Protein AF-A0A925FWQ9-F1 (afdb_monomer)

Solvent-accessible surface area (backbone atoms only — not comparable to full-atom values): 5568 Å² total; per-residue (Å²): 75,26,65,28,20,43,94,71,43,54,53,31,96,58,57,33,87,86,31,45,49,73,68,56,49,55,49,50,50,40,53,46,34,74,75,41,87,78,90,77,88,83,89,54,56,72,48,93,56,93,95,47,62,67,43,57,51,48,54,52,49,51,52,53,52,46,52,52,39,63,40,50,89,78,53,83,79,85,68,73,83,73,80,78,75,82,80,87,127

Secondary structure (DSSP, 8-state):
-TTB-TTT---SSSPPTT-B-HHHHHHHHHHHHHHS--------S----TT-HHHHHHHHHHHHHHHHHHTTTTSPP------------

Mean predicted aligned error: 6.79 Å

Radius of gyration: 18.17 Å; Cα contacts (8 Å, |Δi|>4): 81; chains: 1; bounding box: 34×41×57 Å

pLDDT: mean 90.03, std 14.14, range [44.25, 98.56]

Structure (mmCIF, N/CA/C/O backbone):
data_AF-A0A925FWQ9-F1
#
_entry.id   AF-A0A925FWQ9-F1
#
loop_
_atom_site.group_PDB
_atom_site.id
_atom_site.type_symbol
_atom_site.label_atom_id
_atom_site.label_alt_id
_atom_site.label_comp_id
_atom_site.label_asym_id
_atom_site.label_entity_id
_atom_site.label_seq_id
_atom_site.pdbx_PDB_ins_code
_atom_site.Cartn_x
_atom_site.Cartn_y
_atom_site.Cartn_z
_atom_site.occupancy
_atom_site.B_iso_or_equiv
_atom_site.auth_seq_id
_atom_site.auth_comp_id
_atom_site.auth_asym_id
_atom_site.auth_atom_id
_atom_site.pdbx_PDB_model_num
ATOM 1 N N . ILE A 1 1 ? 1.351 -6.203 -5.092 1.00 95.12 1 ILE A N 1
ATOM 2 C CA . ILE A 1 1 ? 2.024 -4.895 -5.341 1.00 95.12 1 ILE A CA 1
ATOM 3 C C . ILE A 1 1 ? 1.709 -4.403 -6.747 1.00 95.12 1 ILE A C 1
ATOM 5 O O . ILE A 1 1 ? 1.329 -3.250 -6.885 1.00 95.12 1 ILE A O 1
ATOM 9 N N . ASP A 1 2 ? 1.800 -5.286 -7.738 1.00 94.38 2 ASP A N 1
ATOM 10 C CA . ASP A 1 2 ? 1.090 -5.273 -9.030 1.00 94.38 2 ASP A CA 1
ATOM 11 C C . ASP A 1 2 ? -0.225 -4.472 -9.158 1.00 94.38 2 ASP A C 1
ATOM 13 O O . ASP A 1 2 ? -0.427 -3.839 -10.187 1.00 94.38 2 ASP A O 1
ATOM 17 N N . GLY A 1 3 ? -1.107 -4.461 -8.151 1.00 95.19 3 GLY A N 1
ATOM 18 C CA . GLY A 1 3 ? -2.360 -3.688 -8.185 1.00 95.19 3 GLY A CA 1
ATOM 19 C C . GLY A 1 3 ? -2.227 -2.171 -7.959 1.00 95.19 3 GLY A C 1
ATOM 20 O O . GLY A 1 3 ? -3.226 -1.452 -8.040 1.00 95.19 3 GLY A O 1
ATOM 21 N N . LEU A 1 4 ? -1.033 -1.673 -7.623 1.00 96.75 4 LEU A N 1
ATOM 22 C CA . LEU A 1 4 ? -0.746 -0.238 -7.558 1.00 96.75 4 LEU A CA 1
ATOM 23 C C . LEU A 1 4 ? -0.444 0.310 -8.949 1.00 96.75 4 LEU A C 1
ATOM 25 O O . LEU A 1 4 ? 0.094 -0.399 -9.795 1.00 96.75 4 LEU A O 1
ATOM 29 N N . ASP A 1 5 ? -0.720 1.597 -9.1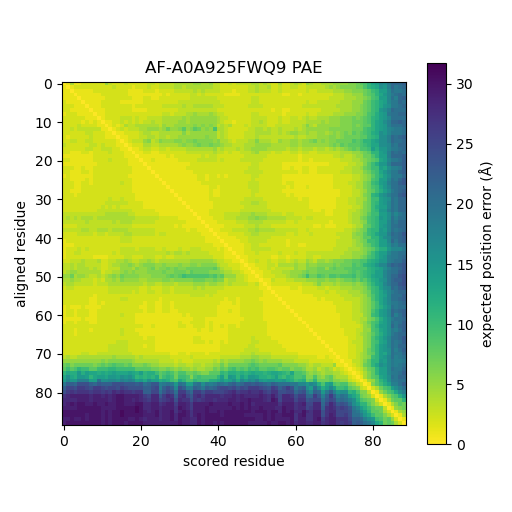55 1.00 96.50 5 ASP A N 1
ATOM 30 C CA . ASP A 1 5 ? -0.312 2.252 -10.393 1.00 96.50 5 ASP A CA 1
ATOM 31 C C . ASP A 1 5 ? 1.222 2.139 -10.586 1.00 96.50 5 ASP A C 1
ATOM 33 O O . ASP A 1 5 ? 1.980 2.450 -9.653 1.00 96.50 5 ASP A O 1
ATOM 37 N N . PRO A 1 6 ? 1.713 1.736 -11.777 1.00 95.50 6 PRO A N 1
ATOM 38 C CA . PRO A 1 6 ? 3.139 1.537 -12.030 1.00 95.50 6 PRO A CA 1
ATOM 39 C C . PRO A 1 6 ? 3.990 2.802 -11.858 1.00 95.50 6 PRO A C 1
ATOM 41 O O . PRO A 1 6 ? 5.205 2.692 -11.687 1.00 95.50 6 PRO A O 1
ATOM 44 N N . SER A 1 7 ? 3.385 3.999 -11.854 1.00 94.81 7 SER A N 1
ATOM 45 C CA . SER A 1 7 ? 4.085 5.244 -11.503 1.00 94.81 7 SER A CA 1
ATOM 46 C C . SER A 1 7 ? 4.544 5.295 -10.041 1.00 94.81 7 SER A C 1
ATOM 48 O O . SER A 1 7 ? 5.419 6.095 -9.705 1.00 94.81 7 SER A O 1
ATOM 50 N N . LEU A 1 8 ? 3.985 4.445 -9.172 1.00 95.31 8 LEU A N 1
ATOM 51 C CA . LEU A 1 8 ? 4.374 4.313 -7.768 1.00 95.31 8 LEU A CA 1
ATOM 52 C C . LEU A 1 8 ? 5.404 3.202 -7.573 1.00 95.31 8 LEU A C 1
ATOM 54 O O . LEU A 1 8 ? 6.446 3.432 -6.960 1.00 95.31 8 LEU A O 1
ATOM 58 N N . VAL A 1 9 ? 5.096 1.997 -8.060 1.00 94.69 9 VAL A N 1
ATOM 59 C CA . VAL A 1 9 ? 5.970 0.819 -7.984 1.00 94.69 9 VAL A CA 1
ATOM 60 C C . VAL A 1 9 ? 5.784 -0.013 -9.246 1.00 94.69 9 VAL A C 1
ATOM 62 O O . VAL A 1 9 ? 4.783 -0.705 -9.397 1.00 94.69 9 VAL A O 1
ATOM 65 N N . ALA A 1 10 ? 6.778 0.011 -10.132 1.00 93.31 10 ALA A N 1
ATOM 66 C CA . ALA A 1 10 ? 6.799 -0.838 -11.324 1.00 93.31 10 ALA A CA 1
ATOM 67 C C . ALA A 1 10 ? 7.491 -2.195 -11.084 1.00 93.31 10 ALA A C 1
ATOM 69 O O . ALA A 1 10 ? 7.432 -3.077 -11.935 1.00 93.31 10 ALA A O 1
ATOM 70 N N . GLN A 1 11 ? 8.182 -2.367 -9.950 1.00 94.81 11 GLN A N 1
ATOM 71 C CA . GLN A 1 11 ? 9.016 -3.538 -9.662 1.00 94.81 11 GLN A CA 1
ATOM 72 C C . GLN A 1 11 ? 8.180 -4.728 -9.171 1.00 94.81 11 GLN A C 1
ATOM 74 O O . GLN A 1 11 ? 8.114 -5.036 -7.979 1.00 94.81 11 GLN A O 1
ATOM 79 N N . THR A 1 12 ? 7.534 -5.388 -10.124 1.00 93.81 12 THR A N 1
ATOM 80 C CA . THR A 1 12 ? 6.678 -6.563 -9.950 1.00 93.81 12 THR A CA 1
ATOM 81 C C . THR A 1 12 ? 6.610 -7.349 -11.266 1.00 93.81 12 THR A C 1
ATOM 83 O O . THR A 1 12 ? 6.995 -6.825 -12.311 1.00 93.81 12 THR A O 1
ATOM 86 N N . GLY A 1 13 ? 6.158 -8.607 -11.238 1.00 90.69 13 GLY A N 1
ATOM 87 C CA . GLY A 1 13 ? 6.075 -9.442 -12.444 1.00 90.69 13 GLY A CA 1
ATOM 88 C C . GLY A 1 13 ? 4.992 -8.995 -13.433 1.00 90.69 13 GLY A C 1
ATOM 89 O O . GLY A 1 13 ? 5.129 -9.212 -14.635 1.00 90.69 13 GLY A O 1
ATOM 90 N N . THR A 1 14 ? 3.932 -8.357 -12.934 1.00 93.50 14 THR A N 1
ATOM 91 C CA . THR A 1 14 ? 2.729 -8.003 -13.704 1.00 93.50 14 THR A CA 1
ATOM 92 C C . THR A 1 14 ? 2.210 -6.613 -13.316 1.00 93.50 14 THR A C 1
ATOM 94 O O . THR A 1 14 ? 1.204 -6.513 -12.619 1.00 93.50 14 THR A O 1
ATOM 97 N N . PRO A 1 15 ? 2.895 -5.519 -13.698 1.00 92.06 15 PRO A N 1
ATOM 98 C CA . PRO A 1 15 ? 2.415 -4.169 -13.400 1.00 92.06 15 PRO A CA 1
ATOM 99 C C . PRO A 1 15 ? 1.109 -3.872 -14.155 1.00 92.06 15 PRO A C 1
ATOM 101 O O . PRO A 1 15 ? 1.057 -4.051 -15.373 1.00 92.06 15 PRO A O 1
ATOM 104 N N . GLU A 1 16 ? 0.080 -3.385 -13.455 1.00 91.56 16 GLU A N 1
ATOM 105 C CA . GLU A 1 16 ? -1.243 -3.117 -14.039 1.00 91.56 16 GLU A CA 1
ATOM 106 C C . GLU A 1 16 ? -1.435 -1.622 -14.383 1.00 91.56 16 GLU A C 1
ATOM 108 O O . GLU A 1 16 ? -1.448 -0.783 -13.478 1.00 91.56 16 GLU A O 1
ATOM 113 N N . PRO A 1 17 ? -1.608 -1.235 -15.663 1.00 92.38 17 PRO A N 1
ATOM 114 C CA . PRO A 1 17 ? -1.849 0.158 -16.043 1.00 92.38 17 PRO A CA 1
ATOM 115 C C . PRO A 1 17 ? -3.128 0.737 -15.420 1.00 92.38 17 PRO A C 1
ATOM 117 O O . PRO A 1 17 ? -4.204 0.156 -15.536 1.00 92.38 17 PRO A O 1
ATOM 120 N N . GLY A 1 18 ? -3.038 1.929 -14.820 1.00 94.12 18 GLY A N 1
ATOM 121 C CA . GLY A 1 18 ? -4.194 2.568 -14.179 1.00 94.12 18 GLY A CA 1
ATOM 122 C C . GLY A 1 18 ? -4.613 1.902 -12.866 1.00 94.12 18 GLY A C 1
ATOM 123 O O . GLY A 1 18 ? -5.774 2.013 -12.468 1.00 94.12 18 GLY A O 1
ATOM 124 N N . GLY A 1 19 ? -3.683 1.197 -12.213 1.00 96.31 19 GLY A N 1
ATOM 125 C CA . GLY A 1 19 ? -3.862 0.640 -10.877 1.00 96.31 19 GLY A CA 1
ATOM 126 C C . GLY A 1 19 ? -4.118 1.700 -9.799 1.00 96.31 19 GLY A C 1
ATOM 127 O O . GLY A 1 19 ? -4.230 2.900 -10.053 1.00 96.31 19 GLY A O 1
ATOM 128 N N . LEU A 1 20 ? -4.214 1.254 -8.547 1.00 97.62 20 LEU A N 1
ATOM 129 C CA . LEU A 1 20 ? -4.573 2.134 -7.437 1.00 97.62 20 LEU A CA 1
ATOM 130 C C . LEU A 1 20 ? -3.484 3.171 -7.149 1.00 97.62 20 LEU A C 1
ATOM 132 O O . LEU A 1 20 ? -2.306 2.844 -6.966 1.00 97.62 20 LEU A O 1
ATOM 136 N N . GLY A 1 21 ? -3.904 4.426 -6.991 1.00 97.75 21 GLY A N 1
ATOM 137 C CA . GLY A 1 21 ? -3.042 5.488 -6.501 1.00 97.75 21 GLY A CA 1
ATOM 138 C C . GLY A 1 21 ? -2.692 5.318 -5.018 1.00 97.75 21 GLY A C 1
ATOM 139 O O . GLY A 1 21 ? -3.339 4.590 -4.254 1.00 97.75 21 GLY A O 1
ATOM 140 N N . TRP A 1 22 ? -1.684 6.065 -4.559 1.00 97.81 22 TRP A N 1
ATOM 141 C CA . TRP A 1 22 ? -1.219 5.999 -3.170 1.00 97.81 22 TRP A CA 1
ATOM 142 C C . TRP A 1 22 ? -2.335 6.340 -2.177 1.00 97.81 22 TRP A C 1
ATOM 144 O O . TRP A 1 22 ? -2.594 5.590 -1.235 1.00 97.81 22 TRP A O 1
ATOM 154 N N . TYR A 1 23 ? -3.016 7.470 -2.394 1.00 98.19 23 TYR A N 1
ATOM 155 C CA . TYR A 1 23 ? -4.055 7.965 -1.489 1.00 98.19 23 TYR A CA 1
ATOM 156 C C . TYR A 1 23 ? -5.311 7.092 -1.488 1.00 98.19 23 TYR A C 1
ATOM 158 O O . TYR A 1 23 ? -5.931 6.926 -0.436 1.00 98.19 23 TYR A O 1
ATOM 166 N N . GLU A 1 24 ? -5.657 6.508 -2.634 1.00 98.06 24 GLU A N 1
ATOM 167 C CA . GLU A 1 24 ? -6.761 5.555 -2.760 1.00 98.06 24 GLU A CA 1
ATOM 168 C C . GLU A 1 24 ? -6.462 4.288 -1.964 1.00 98.06 24 GLU A C 1
ATOM 170 O O . GLU A 1 24 ? -7.269 3.881 -1.129 1.00 98.06 24 GLU A O 1
ATOM 175 N N . THR A 1 25 ? -5.255 3.740 -2.124 1.00 98.06 25 THR A N 1
AT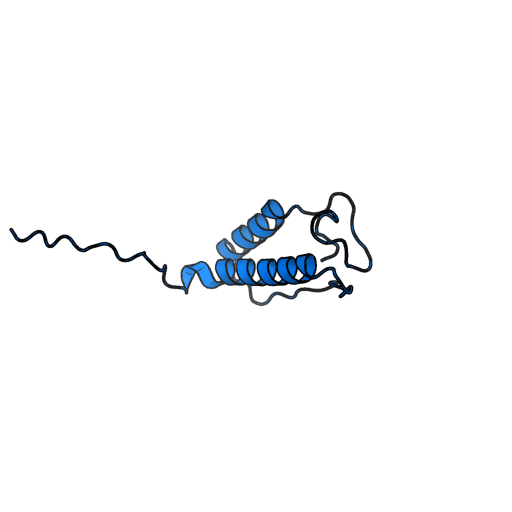OM 176 C CA . THR A 1 25 ? -4.796 2.545 -1.408 1.00 98.06 25 THR A CA 1
ATOM 177 C C . THR A 1 25 ? -4.837 2.744 0.107 1.00 98.06 25 THR A C 1
ATOM 179 O O . THR A 1 25 ? -5.499 1.993 0.827 1.00 98.06 25 THR A O 1
ATOM 182 N N . VAL A 1 26 ? -4.181 3.787 0.628 1.00 98.38 26 VAL A N 1
ATOM 183 C CA . VAL A 1 26 ? -4.174 4.035 2.082 1.00 98.38 26 VAL A CA 1
ATOM 184 C C . VAL A 1 26 ? -5.557 4.444 2.602 1.00 98.38 26 VAL A C 1
ATOM 186 O O . VAL A 1 26 ? -5.894 4.163 3.752 1.00 98.38 26 VAL A O 1
ATOM 189 N N . GLY A 1 27 ? -6.382 5.080 1.763 1.00 98.56 27 GLY A N 1
ATOM 190 C CA . GLY A 1 27 ? -7.771 5.415 2.068 1.00 98.56 27 GLY A CA 1
ATOM 191 C C . GLY A 1 27 ? -8.659 4.178 2.210 1.00 98.56 27 GLY A C 1
ATOM 192 O O . GLY A 1 27 ? -9.445 4.101 3.163 1.00 98.56 27 GLY A O 1
ATOM 193 N N . LEU A 1 28 ? -8.490 3.197 1.320 1.00 98.25 28 LEU A N 1
ATOM 194 C CA . LEU A 1 28 ? -9.153 1.896 1.371 1.00 98.25 28 LEU A CA 1
ATOM 195 C C . LEU A 1 28 ? -8.774 1.150 2.651 1.00 98.25 28 LEU A C 1
ATOM 197 O O . LEU A 1 28 ? -9.659 0.772 3.418 1.00 98.25 28 LEU A O 1
ATOM 201 N N . ILE A 1 29 ? -7.473 1.018 2.929 1.00 98.31 29 ILE A N 1
ATOM 202 C CA . ILE A 1 29 ? -6.964 0.305 4.111 1.00 98.31 29 ILE A CA 1
ATOM 203 C C . ILE A 1 29 ? -7.469 0.957 5.401 1.00 98.31 29 ILE A C 1
ATOM 205 O O . ILE A 1 29 ? -7.990 0.272 6.279 1.00 98.31 29 ILE A O 1
ATOM 209 N N . ARG A 1 30 ? -7.404 2.291 5.502 1.00 98.12 30 ARG A N 1
ATOM 210 C CA . ARG A 1 30 ? -7.936 3.025 6.660 1.00 98.12 30 ARG A CA 1
ATOM 211 C C . ARG A 1 30 ? -9.437 2.805 6.840 1.00 98.12 30 ARG A C 1
ATOM 213 O O . ARG A 1 30 ? -9.909 2.636 7.961 1.00 98.12 30 ARG A O 1
ATOM 220 N N . THR A 1 31 ? -10.200 2.825 5.750 1.00 98.31 31 THR A N 1
ATOM 221 C CA . THR A 1 31 ? -11.650 2.582 5.798 1.00 98.31 31 THR A CA 1
ATOM 222 C C . THR A 1 31 ? -11.959 1.157 6.245 1.00 98.31 31 THR A C 1
ATOM 224 O O . THR A 1 31 ? -12.860 0.961 7.062 1.00 98.31 31 THR A O 1
ATOM 227 N N . LEU A 1 32 ? -11.204 0.177 5.748 1.00 97.81 32 LEU A N 1
ATOM 228 C CA . LEU A 1 32 ? -11.327 -1.224 6.133 1.00 97.81 32 LEU A CA 1
ATOM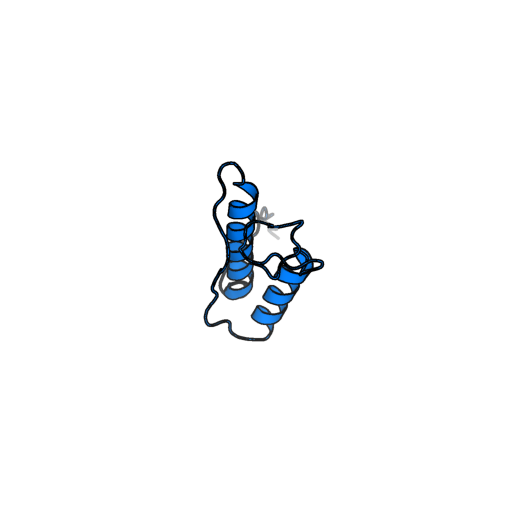 229 C C . LEU A 1 32 ? -11.037 -1.409 7.627 1.00 97.81 32 LEU A C 1
ATOM 231 O O . LEU A 1 32 ? -11.897 -1.928 8.337 1.00 97.81 32 LEU A O 1
ATOM 235 N N . ALA A 1 33 ? -9.892 -0.911 8.104 1.00 97.81 33 ALA A N 1
ATOM 236 C CA . ALA A 1 33 ? -9.466 -1.013 9.501 1.00 97.81 33 ALA A CA 1
ATOM 237 C C . ALA A 1 33 ? -10.469 -0.375 10.479 1.00 97.81 33 ALA A C 1
ATOM 239 O O . ALA A 1 33 ? -10.721 -0.905 11.555 1.00 97.81 33 ALA A O 1
ATOM 240 N N . ARG A 1 34 ? -11.123 0.725 10.083 1.00 96.62 34 ARG A N 1
ATOM 241 C CA . ARG A 1 34 ? -12.168 1.372 10.898 1.00 96.62 34 ARG A CA 1
ATOM 242 C C . ARG A 1 34 ? -13.482 0.603 10.955 1.00 96.62 34 ARG A C 1
ATOM 244 O O . ARG A 1 34 ? -14.246 0.773 11.900 1.00 96.62 34 ARG A O 1
ATOM 251 N N . LYS A 1 35 ? -13.800 -0.181 9.922 1.00 97.75 35 LYS A N 1
ATOM 252 C CA . LYS A 1 35 ? -15.091 -0.880 9.810 1.00 97.75 35 LYS A CA 1
ATOM 253 C C . LYS A 1 35 ? -15.024 -2.337 10.252 1.00 97.75 35 LYS A C 1
ATOM 255 O O . LYS A 1 35 ? -16.072 -2.923 10.541 1.00 97.75 35 LYS A O 1
ATOM 260 N N . ARG A 1 36 ? -13.840 -2.949 10.221 1.00 97.00 36 ARG A N 1
ATOM 261 C CA . ARG A 1 36 ? -13.623 -4.382 10.433 1.00 97.00 36 ARG A CA 1
ATOM 262 C C . ARG A 1 36 ? -12.287 -4.612 11.131 1.00 97.00 36 ARG A C 1
ATOM 264 O O . ARG A 1 36 ? -11.322 -3.899 10.889 1.00 97.00 36 ARG A O 1
ATOM 271 N N . ARG A 1 37 ? -12.225 -5.669 11.941 1.00 96.50 37 ARG A N 1
ATOM 272 C CA . ARG A 1 37 ? -10.974 -6.139 12.540 1.00 96.50 37 ARG A CA 1
ATOM 273 C C . ARG A 1 37 ? -10.113 -6.807 11.469 1.00 96.50 37 ARG A C 1
ATOM 275 O O . ARG A 1 37 ? -10.512 -7.832 10.918 1.00 96.50 37 ARG A O 1
ATOM 282 N N . VAL A 1 38 ? -8.942 -6.241 11.199 1.00 97.12 38 VAL A N 1
ATOM 283 C CA . VAL A 1 38 ? -7.935 -6.842 10.316 1.00 97.12 38 VAL A CA 1
ATOM 284 C C . VAL A 1 38 ? -7.173 -7.899 11.111 1.00 97.12 38 VAL A C 1
ATOM 286 O O . VAL A 1 38 ? -6.639 -7.603 12.174 1.00 97.12 38 VAL A O 1
ATOM 289 N N . VAL A 1 39 ? -7.165 -9.144 10.630 1.00 96.88 39 VAL A N 1
ATOM 290 C CA . VAL A 1 39 ? -6.522 -10.281 11.324 1.00 96.88 39 VAL A CA 1
ATOM 291 C C . VAL A 1 39 ? -5.142 -10.629 10.772 1.00 96.88 39 VAL A C 1
ATOM 293 O O . VAL A 1 39 ? -4.420 -11.408 11.381 1.00 96.88 39 VAL A O 1
ATOM 296 N N . GLY A 1 40 ? -4.784 -10.055 9.626 1.00 95.88 40 GLY A N 1
ATOM 297 C CA . GLY A 1 40 ? -3.512 -10.260 8.951 1.00 95.88 40 GLY A CA 1
ATOM 298 C C . GLY A 1 40 ? -3.399 -9.362 7.722 1.00 95.88 40 GLY A C 1
ATOM 299 O 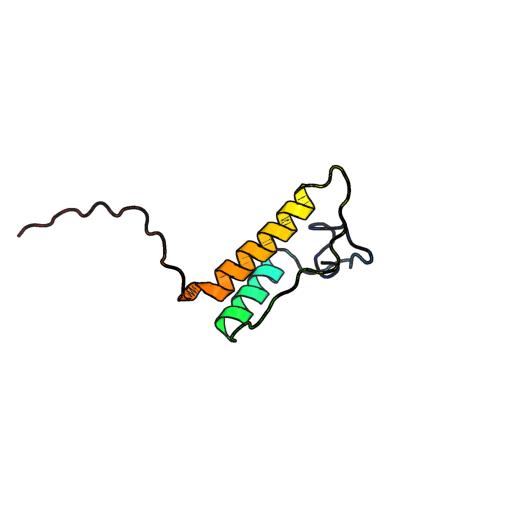O . GLY A 1 40 ? -4.407 -8.882 7.199 1.00 95.88 40 GLY A O 1
ATOM 300 N N . MET A 1 41 ? -2.165 -9.129 7.290 1.00 96.06 41 MET A N 1
ATOM 301 C CA . MET A 1 41 ? -1.810 -8.404 6.075 1.00 96.06 41 MET A CA 1
ATOM 302 C C . MET A 1 41 ? -0.542 -9.038 5.508 1.00 96.06 41 MET A C 1
ATOM 304 O O . MET A 1 41 ? 0.368 -9.354 6.270 1.00 96.06 41 MET A O 1
ATOM 308 N N . ASP A 1 42 ? -0.488 -9.177 4.189 1.00 97.12 42 ASP A N 1
ATOM 309 C CA . ASP A 1 42 ? 0.695 -9.623 3.460 1.00 97.12 42 ASP A CA 1
ATOM 310 C C . ASP A 1 42 ? 1.029 -8.609 2.355 1.00 97.12 42 ASP A C 1
ATOM 312 O O . ASP A 1 42 ? 0.130 -7.960 1.809 1.00 97.12 42 ASP A O 1
ATOM 316 N N . LEU A 1 43 ? 2.318 -8.442 2.059 1.00 96.81 43 LEU A N 1
ATOM 317 C CA . LEU A 1 43 ? 2.815 -7.623 0.957 1.00 96.81 43 LEU A CA 1
ATOM 318 C C . LEU A 1 43 ? 3.529 -8.544 -0.026 1.00 96.81 43 LEU A C 1
ATOM 320 O O . LEU A 1 43 ? 4.690 -8.900 0.156 1.00 96.81 43 LEU A O 1
ATOM 324 N N . THR A 1 44 ? 2.813 -8.901 -1.084 1.00 96.50 44 THR A N 1
ATOM 325 C CA . THR A 1 44 ? 3.278 -9.822 -2.120 1.00 96.50 44 THR A CA 1
ATOM 326 C C . THR A 1 44 ? 3.646 -9.089 -3.407 1.00 96.50 44 THR A C 1
ATOM 328 O O . THR A 1 44 ? 3.283 -7.925 -3.620 1.00 96.50 44 THR A O 1
ATOM 331 N N . GLU A 1 45 ? 4.351 -9.795 -4.291 1.00 95.94 45 GLU A N 1
ATOM 332 C CA . GLU A 1 45 ? 4.685 -9.363 -5.655 1.00 95.94 45 GLU A CA 1
ATOM 333 C C . GLU A 1 45 ? 5.664 -8.182 -5.768 1.00 95.94 45 GLU A C 1
ATOM 335 O O . GLU A 1 45 ? 5.828 -7.632 -6.855 1.00 95.94 45 GLU A O 1
ATOM 340 N N . TYR A 1 46 ? 6.336 -7.773 -4.686 1.00 95.81 46 TYR A N 1
ATOM 341 C CA . TYR A 1 46 ? 7.474 -6.855 -4.797 1.00 95.81 46 TYR A CA 1
ATOM 342 C C . TYR A 1 46 ? 8.725 -7.618 -5.242 1.00 95.81 46 TYR A C 1
ATOM 344 O O . TYR A 1 46 ? 9.119 -8.590 -4.598 1.00 95.81 46 TYR A O 1
ATOM 352 N N . SER A 1 47 ? 9.382 -7.143 -6.299 1.00 93.94 47 SER A N 1
ATOM 353 C CA . SER A 1 47 ? 10.689 -7.647 -6.724 1.00 93.94 47 SER A CA 1
ATOM 354 C C . SER A 1 47 ? 11.769 -6.608 -6.454 1.00 93.94 47 SER A C 1
ATOM 356 O O . SER A 1 47 ? 11.632 -5.446 -6.822 1.00 93.94 47 SER A O 1
ATOM 358 N N . TYR A 1 48 ? 12.882 -7.018 -5.853 1.00 90.81 48 TYR A N 1
ATOM 359 C CA . TYR A 1 48 ? 14.032 -6.131 -5.707 1.00 90.81 48 TYR A CA 1
ATOM 360 C C . TYR A 1 48 ? 14.677 -5.844 -7.071 1.00 90.81 48 TYR A C 1
ATOM 362 O O . TYR A 1 48 ? 14.838 -6.750 -7.890 1.00 90.81 48 TYR A O 1
ATOM 370 N N . VAL A 1 49 ? 15.072 -4.588 -7.285 1.00 89.62 49 VAL A N 1
ATOM 371 C CA . VAL A 1 49 ? 15.909 -4.156 -8.408 1.00 89.62 49 VAL A CA 1
ATOM 372 C C . VAL A 1 49 ? 16.981 -3.223 -7.856 1.00 89.62 49 VAL A C 1
ATOM 374 O O . VAL A 1 49 ? 16.673 -2.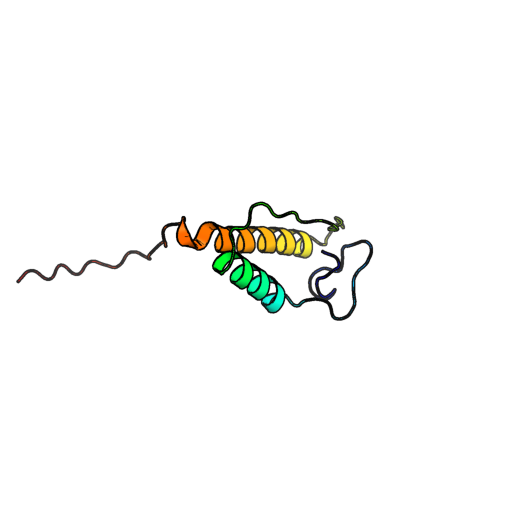277 -7.128 1.00 89.62 49 VAL A O 1
ATOM 377 N N . GLU A 1 50 ? 18.239 -3.494 -8.194 1.00 92.50 50 GLU A N 1
ATOM 378 C CA . GLU A 1 50 ? 19.374 -2.681 -7.759 1.00 92.50 50 GLU A CA 1
ATOM 379 C C . GLU A 1 50 ? 19.215 -1.221 -8.212 1.00 92.50 50 GLU A C 1
ATOM 381 O O . GLU A 1 50 ? 18.858 -0.947 -9.357 1.00 92.50 50 GLU A O 1
ATOM 386 N N . GLY A 1 51 ? 19.444 -0.276 -7.296 1.00 89.81 51 GLY A N 1
ATOM 387 C CA . GLY A 1 51 ? 19.298 1.159 -7.559 1.00 89.81 51 GLY A CA 1
ATOM 388 C C . GLY A 1 51 ? 17.865 1.708 -7.474 1.00 89.81 51 GLY A C 1
ATOM 389 O O . GLY A 1 51 ? 17.674 2.904 -7.686 1.00 89.81 51 GLY A O 1
ATOM 390 N N . PHE A 1 52 ? 16.864 0.887 -7.126 1.00 89.31 52 PHE A N 1
ATOM 391 C CA . PHE A 1 52 ? 15.452 1.294 -6.993 1.00 89.31 52 PHE A CA 1
ATOM 392 C C . PHE A 1 52 ? 14.940 1.258 -5.540 1.00 89.31 52 PHE A C 1
ATOM 394 O 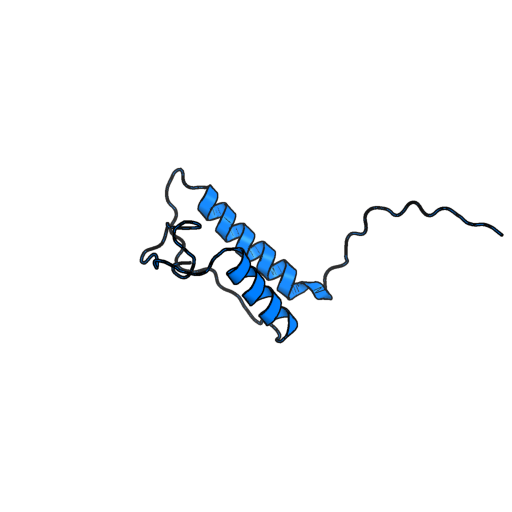O . PHE A 1 52 ? 13.824 0.816 -5.255 1.00 89.31 52 PHE A O 1
ATOM 401 N N . ASP A 1 53 ? 15.728 1.785 -4.601 1.00 91.94 53 ASP A N 1
ATOM 402 C CA . ASP A 1 53 ? 15.405 1.768 -3.162 1.00 91.94 53 ASP A CA 1
ATOM 403 C C . ASP A 1 53 ? 14.105 2.512 -2.811 1.00 91.94 53 ASP A C 1
ATOM 405 O O . ASP A 1 53 ? 13.444 2.202 -1.817 1.00 91.94 53 ASP A O 1
ATOM 409 N N . ALA A 1 54 ? 13.702 3.480 -3.640 1.00 93.75 54 ALA A N 1
ATOM 410 C CA . ALA A 1 54 ? 12.468 4.237 -3.450 1.00 93.75 54 ALA A CA 1
ATOM 411 C C . ALA A 1 54 ? 11.225 3.329 -3.416 1.00 93.75 54 ALA A C 1
ATOM 413 O O . ALA A 1 54 ? 10.325 3.554 -2.603 1.00 93.75 54 ALA A O 1
ATOM 414 N N . SER A 1 55 ? 11.198 2.275 -4.234 1.00 93.75 55 SER A N 1
ATOM 415 C CA . SER A 1 55 ? 10.084 1.324 -4.295 1.00 93.75 55 SER A CA 1
ATOM 416 C C . SER A 1 55 ? 10.033 0.426 -3.064 1.00 93.75 55 SER A C 1
ATOM 418 O O . SER A 1 55 ? 8.957 0.229 -2.491 1.00 93.75 55 SER A O 1
ATOM 420 N N . ALA A 1 56 ? 11.194 -0.037 -2.587 1.00 94.25 56 ALA A N 1
ATOM 421 C CA . ALA A 1 56 ? 11.302 -0.760 -1.318 1.00 94.25 56 ALA A CA 1
ATOM 422 C C . ALA A 1 56 ? 10.796 0.105 -0.154 1.00 94.25 56 ALA A C 1
ATOM 424 O O . ALA A 1 56 ? 10.005 -0.343 0.679 1.00 94.25 56 ALA A O 1
ATOM 425 N N . PHE A 1 57 ? 11.207 1.375 -0.125 1.00 95.75 57 PHE A N 1
ATOM 426 C CA . PHE A 1 57 ? 10.777 2.325 0.893 1.00 95.75 57 PHE A CA 1
ATOM 427 C C . PHE A 1 57 ? 9.273 2.618 0.824 1.00 95.75 57 PHE A C 1
ATOM 429 O O . PHE A 1 57 ? 8.623 2.725 1.866 1.00 95.75 57 PHE A O 1
ATOM 436 N N . LEU A 1 58 ? 8.694 2.715 -0.377 1.00 96.50 58 LEU A N 1
ATOM 437 C CA . LEU A 1 58 ? 7.249 2.866 -0.552 1.00 96.50 58 LEU A CA 1
ATOM 438 C C . LEU A 1 58 ? 6.500 1.644 -0.007 1.00 96.50 58 LEU A C 1
ATOM 440 O O . LEU A 1 58 ? 5.558 1.822 0.767 1.00 96.50 58 LEU A O 1
ATOM 444 N N . CYS A 1 59 ? 6.954 0.427 -0.318 1.00 96.69 59 CYS A N 1
ATOM 445 C CA . CYS A 1 59 ? 6.386 -0.815 0.220 1.00 96.69 59 CYS A CA 1
ATOM 446 C C . CYS A 1 59 ? 6.452 -0.849 1.756 1.00 96.69 59 CYS A C 1
ATOM 448 O O . CYS A 1 59 ? 5.443 -1.090 2.424 1.00 96.69 59 CYS A O 1
ATOM 450 N N . ALA A 1 60 ? 7.607 -0.506 2.334 1.00 97.00 60 ALA A N 1
ATOM 451 C CA . ALA A 1 60 ? 7.769 -0.405 3.783 1.00 97.00 60 ALA A CA 1
ATOM 452 C C . ALA A 1 60 ? 6.828 0.649 4.394 1.00 97.00 60 ALA A C 1
ATOM 454 O O . ALA A 1 60 ? 6.201 0.419 5.430 1.00 97.00 60 ALA A O 1
ATOM 455 N N . LYS A 1 61 ? 6.666 1.800 3.731 1.00 98.25 61 LYS A N 1
ATOM 456 C CA . LYS A 1 61 ? 5.749 2.858 4.167 1.00 98.25 61 LYS A CA 1
ATOM 457 C C . LYS A 1 61 ? 4.283 2.434 4.061 1.00 98.25 61 LYS A C 1
ATOM 459 O O . LYS A 1 61 ? 3.490 2.844 4.909 1.00 98.25 61 LYS A O 1
ATOM 464 N N . LEU A 1 62 ? 3.916 1.625 3.066 1.00 98.38 62 LEU A N 1
ATOM 465 C CA . LEU A 1 62 ? 2.573 1.062 2.934 1.00 98.38 62 LEU A CA 1
ATOM 466 C C . LEU A 1 62 ? 2.256 0.144 4.119 1.00 98.38 62 LEU A C 1
ATOM 468 O O . LEU A 1 62 ? 1.211 0.317 4.749 1.00 98.38 62 LEU A O 1
ATOM 472 N N . ILE A 1 63 ? 3.177 -0.756 4.478 1.00 98.38 63 ILE A N 1
ATOM 473 C CA . ILE A 1 63 ? 3.051 -1.601 5.677 1.00 98.38 63 ILE A CA 1
ATOM 474 C C . ILE A 1 63 ? 2.919 -0.722 6.922 1.00 98.38 63 ILE A C 1
ATOM 476 O O . ILE A 1 63 ? 1.958 -0.858 7.674 1.00 98.38 63 ILE A O 1
ATOM 480 N N . TYR A 1 64 ? 3.824 0.243 7.105 1.00 98.06 64 TYR A N 1
ATOM 481 C CA . TYR A 1 64 ? 3.807 1.136 8.264 1.00 98.06 64 TYR A CA 1
ATOM 482 C C . TYR A 1 64 ? 2.479 1.893 8.409 1.00 98.06 64 TYR A C 1
ATOM 484 O O . TYR A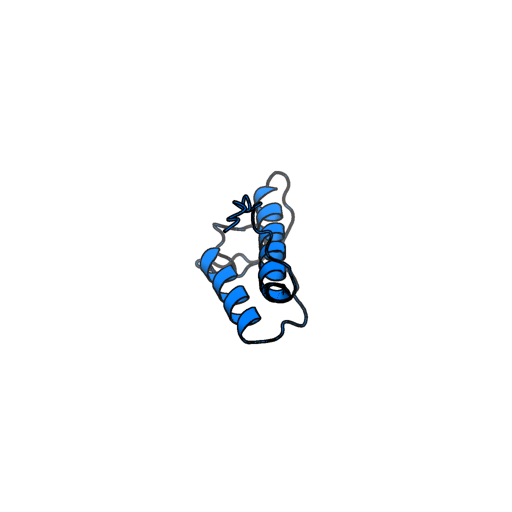 1 64 ? 1.895 1.936 9.491 1.00 98.06 64 TYR A O 1
ATOM 492 N N . LYS A 1 65 ? 1.962 2.466 7.314 1.00 98.19 65 LYS A N 1
ATOM 493 C CA . LYS A 1 65 ? 0.659 3.144 7.310 1.00 98.19 65 LYS A CA 1
ATOM 494 C C . LYS A 1 65 ? -0.480 2.185 7.629 1.00 98.19 65 LYS A C 1
ATOM 496 O O . LYS A 1 65 ? -1.377 2.559 8.376 1.00 98.19 65 LYS A O 1
ATOM 501 N N . SER A 1 66 ? -0.431 0.970 7.096 1.00 98.31 66 SER A N 1
ATOM 502 C CA . SER A 1 66 ? -1.444 -0.051 7.354 1.00 98.31 66 SER A CA 1
ATOM 503 C C . SER A 1 66 ? -1.484 -0.425 8.831 1.00 98.31 66 SER A C 1
ATOM 505 O O . SER A 1 66 ? -2.550 -0.353 9.433 1.00 98.31 66 SER A O 1
ATOM 507 N N . LEU A 1 67 ? -0.328 -0.700 9.446 1.00 97.56 67 LEU A N 1
ATOM 508 C CA . LEU A 1 67 ? -0.221 -0.960 10.886 1.00 97.56 67 LEU A CA 1
ATOM 509 C C . LEU A 1 67 ? -0.734 0.232 11.705 1.00 97.56 67 LEU A C 1
ATOM 511 O O . LEU A 1 67 ? -1.526 0.045 12.622 1.00 97.56 67 LEU A O 1
ATOM 515 N N . ALA A 1 68 ? -0.364 1.460 11.331 1.00 96.81 68 ALA A N 1
ATOM 516 C CA . ALA A 1 68 ? -0.844 2.662 12.011 1.00 96.81 68 ALA A CA 1
ATOM 517 C C . ALA A 1 68 ? -2.376 2.813 11.958 1.00 96.81 68 ALA A C 1
ATOM 519 O O . ALA A 1 68 ? -2.965 3.328 12.903 1.00 96.81 68 ALA A O 1
ATOM 520 N N . PHE A 1 69 ? -3.032 2.377 10.877 1.00 97.38 69 PHE A N 1
ATOM 521 C CA . PHE A 1 69 ? -4.495 2.384 10.795 1.00 97.38 69 PHE A CA 1
ATOM 522 C C . PHE A 1 69 ? -5.140 1.208 11.528 1.00 97.38 69 PHE A C 1
ATOM 524 O O . PHE A 1 69 ? -6.199 1.387 12.122 1.00 97.38 69 PHE A O 1
ATOM 531 N N . ILE A 1 70 ? -4.522 0.026 11.489 1.00 97.38 70 ILE A N 1
ATOM 532 C CA . ILE A 1 70 ? -5.011 -1.178 12.175 1.00 97.38 70 ILE A CA 1
ATOM 533 C C . ILE A 1 70 ? -4.996 -0.971 13.693 1.00 97.38 70 ILE A C 1
ATOM 535 O O . ILE A 1 70 ? -5.980 -1.285 14.353 1.00 97.38 70 ILE A O 1
ATOM 539 N N . PHE A 1 71 ? -3.922 -0.385 14.223 1.00 96.12 71 PHE A N 1
ATOM 540 C CA . PHE A 1 71 ? -3.723 -0.174 15.658 1.00 96.12 71 PHE A CA 1
ATOM 541 C C . PHE A 1 71 ? -4.073 1.250 16.123 1.00 96.12 71 PHE A C 1
ATOM 543 O O . PHE A 1 71 ? -3.738 1.625 17.244 1.00 96.12 71 PHE A O 1
ATOM 550 N N . GLU A 1 72 ? -4.768 2.051 15.297 1.00 93.62 72 GLU A N 1
ATOM 551 C CA . GLU A 1 72 ? -5.078 3.470 15.577 1.00 93.62 72 GLU A CA 1
ATOM 552 C C . GLU A 1 72 ? -5.742 3.668 16.955 1.00 93.62 72 GLU A C 1
ATOM 554 O O . GLU A 1 72 ? -5.466 4.655 17.636 1.00 93.62 72 GLU A O 1
ATOM 559 N N . SER A 1 73 ? -6.605 2.736 17.378 1.00 90.81 73 SER A N 1
ATOM 560 C CA . SER A 1 73 ? -7.299 2.778 18.675 1.00 90.81 73 SER A CA 1
ATOM 561 C C . SER A 1 73 ? -6.480 2.267 19.862 1.00 90.81 73 SER A C 1
ATOM 563 O O . SER A 1 73 ? -6.869 2.506 21.001 1.00 90.81 73 SER A O 1
ATOM 565 N N . GLU A 1 74 ? -5.388 1.547 19.610 1.00 91.31 74 GLU A N 1
ATOM 566 C CA . GLU A 1 74 ? -4.533 0.922 20.631 1.00 91.31 74 GLU A CA 1
ATOM 567 C C . GLU A 1 74 ? -3.285 1.766 20.926 1.00 91.31 74 GLU A C 1
ATOM 569 O O . GLU A 1 74 ? -2.674 1.639 21.984 1.00 91.31 74 GLU A O 1
ATOM 574 N N . THR A 1 75 ? -2.907 2.651 20.001 1.00 88.38 75 THR A N 1
ATOM 575 C CA . THR A 1 75 ? -1.740 3.525 20.143 1.00 88.38 75 THR A CA 1
ATOM 576 C C . THR A 1 75 ? -2.099 4.864 20.779 1.00 88.38 75 THR A C 1
ATOM 578 O O . THR A 1 75 ? -2.979 5.583 20.296 1.00 88.38 75 THR A O 1
ATOM 581 N N . GLU A 1 76 ? -1.361 5.256 21.817 1.00 86.00 76 GLU A N 1
ATOM 582 C CA . GLU A 1 76 ? -1.468 6.596 22.388 1.00 86.00 76 GLU A CA 1
ATOM 583 C C . GLU A 1 76 ? -1.053 7.661 21.368 1.00 86.00 76 GLU A C 1
ATOM 585 O O . GLU A 1 76 ? -0.018 7.572 20.701 1.00 86.00 76 GLU A O 1
ATOM 590 N N . ARG A 1 77 ? -1.853 8.723 21.259 1.00 81.56 77 ARG A N 1
ATOM 591 C CA . ARG A 1 77 ? -1.463 9.879 20.453 1.00 81.56 77 ARG A CA 1
ATOM 592 C C . ARG A 1 77 ? -0.369 10.631 21.188 1.00 81.56 77 ARG A C 1
ATOM 594 O O . ARG A 1 77 ? -0.630 11.210 22.240 1.00 81.56 77 ARG A O 1
ATOM 601 N N . VAL A 1 78 ? 0.810 10.706 20.577 1.00 82.38 78 VAL A N 1
ATOM 602 C CA . VAL A 1 78 ? 1.867 11.622 21.009 1.00 82.38 78 VAL A CA 1
ATOM 603 C C . VAL A 1 78 ? 1.350 13.048 20.829 1.00 82.38 78 VAL A C 1
ATOM 605 O O . VAL A 1 78 ? 1.409 13.631 19.746 1.00 82.38 78 VAL A O 1
ATOM 608 N N . ARG A 1 79 ? 0.768 13.607 21.890 1.00 76.88 79 ARG A N 1
ATOM 609 C CA . ARG A 1 79 ? 0.482 15.035 21.964 1.00 76.88 79 ARG A CA 1
ATOM 610 C C . ARG A 1 79 ? 1.821 15.714 22.217 1.00 76.88 79 ARG A C 1
ATOM 612 O O . ARG A 1 79 ? 2.460 15.441 23.229 1.00 76.88 79 ARG A O 1
ATOM 619 N N . GLY A 1 80 ? 2.260 16.566 21.289 1.00 61.44 80 GLY A N 1
ATOM 620 C CA . GLY A 1 80 ? 3.380 17.468 21.553 1.00 61.44 80 GLY A CA 1
ATOM 621 C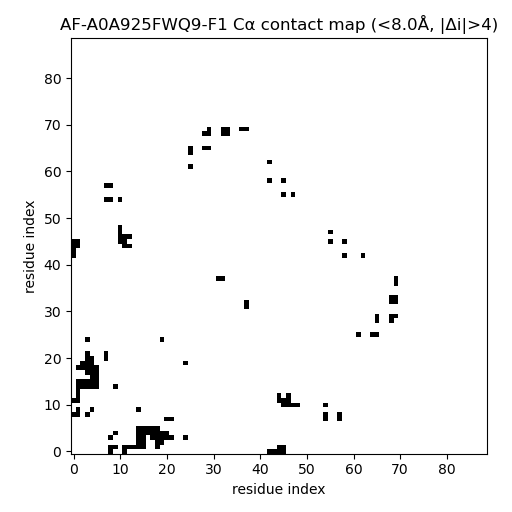 C . GLY A 1 80 ? 3.111 18.203 22.864 1.00 61.44 80 GLY A C 1
ATOM 622 O O . GLY A 1 80 ? 1.970 18.599 23.096 1.00 61.44 80 GLY A O 1
ATOM 623 N N . SER A 1 81 ? 4.127 18.286 23.727 1.00 58.03 81 SER A N 1
ATOM 624 C CA . SER A 1 81 ? 4.029 18.807 25.093 1.00 58.03 81 SER A CA 1
ATOM 625 C C . SER A 1 81 ? 3.211 20.099 25.122 1.00 58.03 81 SER A C 1
ATOM 627 O O . SER A 1 81 ? 3.688 21.164 24.727 1.00 58.03 81 SER A O 1
ATOM 629 N N . ALA A 1 82 ? 1.947 20.000 25.537 1.00 59.59 82 ALA A N 1
ATOM 630 C CA . ALA A 1 82 ? 1.154 21.171 25.840 1.00 59.59 82 ALA A CA 1
ATOM 631 C C . ALA A 1 82 ? 1.805 21.774 27.081 1.00 59.59 82 ALA A C 1
ATOM 633 O O . ALA A 1 82 ? 1.783 21.154 28.143 1.00 59.59 82 ALA A O 1
ATOM 634 N N . HIS A 1 83 ? 2.433 22.943 26.942 1.00 52.97 83 HIS A N 1
ATOM 635 C CA . HIS A 1 83 ? 2.797 23.750 28.098 1.00 52.97 83 HIS A CA 1
ATOM 636 C C . HIS A 1 83 ? 1.537 23.928 28.945 1.00 52.97 83 HIS A C 1
ATOM 638 O O . HIS A 1 83 ? 0.614 24.645 28.558 1.00 52.97 83 HIS A O 1
ATOM 644 N N . SER A 1 84 ? 1.480 23.233 30.079 1.00 51.28 84 SER A N 1
ATOM 645 C CA . SER A 1 84 ? 0.465 23.451 31.092 1.00 51.28 84 SER A CA 1
ATOM 646 C C . SER A 1 84 ? 0.714 24.838 31.675 1.00 51.28 84 SER A C 1
ATOM 648 O O . SER A 1 84 ? 1.545 25.008 32.568 1.00 51.28 84 SER A O 1
ATOM 650 N N . SER A 1 85 ? 0.027 25.853 31.154 1.00 46.75 85 SER A N 1
ATOM 651 C CA . SER A 1 85 ? -0.152 27.089 31.898 1.00 46.75 85 SER A CA 1
ATOM 652 C C . SER A 1 85 ? -0.965 26.732 33.136 1.00 46.75 85 SER A C 1
ATOM 654 O O . SER A 1 85 ? -2.155 26.429 33.053 1.00 46.75 85 SER A O 1
ATOM 656 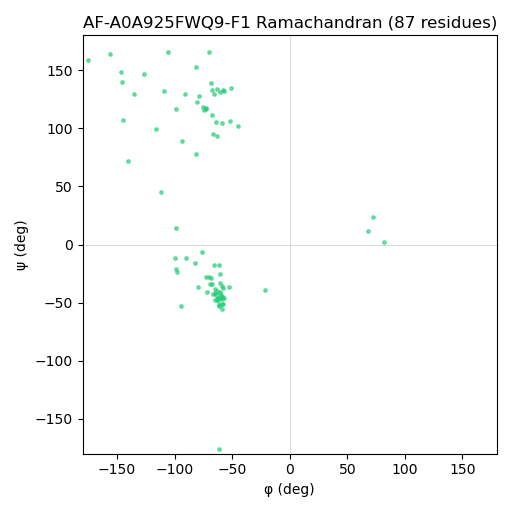N N . ILE A 1 86 ? -0.279 26.705 34.271 1.00 55.34 86 ILE A N 1
ATOM 657 C CA . ILE A 1 86 ? -0.869 26.642 35.598 1.00 55.34 86 ILE A CA 1
ATOM 658 C C . ILE A 1 86 ? -1.762 27.881 35.718 1.00 55.34 86 ILE A C 1
ATOM 660 O O . ILE A 1 86 ? -1.261 28.996 35.837 1.00 55.34 86 ILE A O 1
ATOM 664 N N . ALA A 1 87 ? -3.077 27.702 35.630 1.00 44.25 87 ALA A N 1
ATOM 665 C CA . ALA A 1 87 ? -4.031 28.707 36.070 1.00 44.25 87 ALA A CA 1
ATOM 666 C C . ALA A 1 87 ? -4.397 28.364 37.515 1.00 44.25 87 ALA A C 1
ATOM 668 O O . ALA A 1 87 ? -5.302 27.579 37.780 1.00 44.25 87 ALA A O 1
ATOM 669 N N . SER A 1 88 ? -3.608 28.904 38.439 1.00 46.78 88 SER A N 1
ATOM 670 C CA . SER A 1 88 ? -3.986 29.061 39.837 1.00 46.78 88 SER A CA 1
ATOM 671 C C . SER A 1 88 ? -4.979 30.219 39.950 1.00 46.78 88 SER A C 1
ATOM 673 O O . SER A 1 88 ? -4.600 31.362 39.681 1.00 46.78 88 SER A O 1
ATOM 675 N N . ALA A 1 89 ? -6.210 29.921 40.355 1.00 45.22 89 ALA A N 1
ATOM 676 C CA . ALA A 1 89 ? -7.131 30.836 41.026 1.00 45.22 89 ALA A CA 1
ATOM 677 C C . ALA A 1 89 ? -8.094 30.009 41.885 1.00 45.22 89 ALA A C 1
ATOM 679 O O . ALA A 1 89 ? -8.615 29.002 41.354 1.00 45.22 89 ALA A O 1
#

Sequence (89 aa):
IDGLDPSLVAQTGTPEPGGLGWYETVGLIRTLARKRRVVGMDLTEYSYVEGFDASAFLCAKLIYKSLAFIFESETERVRGSAHSSIASA

Foldseek 3Di:
DLQEDVVQPVQFPHNDHPHDYPCRLLVVLLVDLVVDQDPDDDDDGGDDDPPPVSNVVSSVVSVVSSVCSNCVVVDDDPDDDDPPPPPDD

Nearest PDB structures (foldseek):
  4q3v-assembly3_C  TM=7.167E-01  e=6.115E-02  Schistosoma mansoni
  4q3v-assembly1_A  TM=7.132E-01  e=1.013E-01  Schistosoma mansoni
  4q3p-assembly3_C  TM=7.167E-01  e=1.223E-01  Schistosoma mansoni
  4q41-assembly4_D  TM=7.150E-01  e=1.303E-01  Schistosoma mansoni
  4q3q-assembly3_C  TM=7.138E-01  e=1.303E-01  Schistosoma mansoni